Protein AF-A0A7S1FKI5-F1 (afdb_monomer_lite)

Structure (mmCIF, N/CA/C/O backbone):
data_AF-A0A7S1FKI5-F1
#
_entry.id   AF-A0A7S1FKI5-F1
#
loop_
_atom_site.group_PDB
_atom_site.id
_atom_site.type_symbol
_atom_site.label_atom_id
_atom_site.label_alt_id
_atom_site.label_comp_id
_atom_site.label_asym_id
_atom_site.label_entity_id
_atom_site.label_seq_id
_atom_site.pdbx_PDB_ins_code
_atom_site.Cartn_x
_atom_site.Cartn_y
_atom_site.Cartn_z
_atom_site.occupancy
_atom_site.B_iso_or_equiv
_atom_site.auth_seq_id
_atom_site.auth_comp_id
_atom_site.auth_asym_id
_atom_site.auth_atom_id
_atom_site.pdbx_PDB_model_num
ATOM 1 N N . PHE A 1 1 ? 28.306 -55.438 22.160 1.00 40.22 1 PHE A N 1
ATOM 2 C CA . PHE A 1 1 ? 28.523 -55.841 20.757 1.00 40.22 1 PHE A CA 1
ATOM 3 C C . PHE A 1 1 ? 27.331 -55.390 19.923 1.00 40.22 1 PHE A C 1
ATOM 5 O O . PHE A 1 1 ? 26.219 -55.750 20.274 1.00 40.22 1 PHE A O 1
ATOM 12 N N . GLY A 1 2 ? 27.560 -54.623 18.851 1.00 39.09 2 GLY A N 1
ATOM 13 C CA . GLY A 1 2 ? 26.632 -54.574 17.710 1.00 39.09 2 GLY A CA 1
ATOM 14 C C . GLY A 1 2 ? 25.680 -53.381 17.602 1.00 39.09 2 GLY A C 1
ATOM 15 O O . GLY A 1 2 ? 24.469 -53.545 17.608 1.00 39.09 2 GLY A O 1
ATOM 16 N N . SER A 1 3 ? 26.241 -52.188 17.424 1.00 46.62 3 SER A N 1
ATOM 17 C CA . SER A 1 3 ? 25.620 -51.011 16.804 1.00 46.62 3 SER A CA 1
ATOM 18 C C . SER A 1 3 ? 25.152 -51.299 15.365 1.00 46.62 3 SER A C 1
ATOM 20 O O . SER A 1 3 ? 25.995 -51.621 14.532 1.00 46.62 3 SER A O 1
ATOM 22 N N . SER A 1 4 ? 23.857 -51.161 15.038 1.00 52.47 4 SER A N 1
ATOM 23 C CA . SER A 1 4 ? 23.384 -51.330 13.644 1.00 52.47 4 SER A CA 1
ATOM 24 C C . SER A 1 4 ? 21.977 -50.764 13.337 1.00 52.47 4 SER A C 1
ATOM 26 O O . SER A 1 4 ? 21.212 -51.410 12.630 1.00 52.47 4 SER A O 1
ATOM 28 N N . TRP A 1 5 ? 21.596 -49.573 13.820 1.00 46.47 5 TRP A N 1
ATOM 29 C CA . TRP A 1 5 ? 20.310 -48.957 13.399 1.00 46.47 5 TRP A CA 1
ATOM 30 C C . TRP A 1 5 ? 20.332 -47.431 13.181 1.00 46.47 5 TRP A C 1
ATOM 32 O O . TRP A 1 5 ? 19.286 -46.818 12.998 1.00 46.47 5 TRP A O 1
ATOM 42 N N . LEU A 1 6 ? 21.509 -46.799 13.124 1.00 49.22 6 LEU A N 1
ATOM 43 C CA . LEU A 1 6 ? 21.658 -45.336 12.999 1.00 49.22 6 LEU A CA 1
ATOM 44 C C . LEU A 1 6 ? 22.416 -44.903 11.730 1.00 49.22 6 LEU A C 1
ATOM 46 O O . LEU A 1 6 ? 23.312 -44.070 11.796 1.00 49.22 6 LEU A O 1
ATOM 50 N N . SER A 1 7 ? 22.097 -45.457 10.556 1.00 51.28 7 SER A N 1
ATOM 51 C CA . SER A 1 7 ? 22.820 -45.098 9.315 1.00 51.28 7 SER A CA 1
ATOM 52 C C . SER A 1 7 ? 21.956 -44.709 8.117 1.00 51.28 7 SER A C 1
ATOM 54 O O . SER A 1 7 ? 22.438 -44.720 6.984 1.00 51.28 7 SER A O 1
ATOM 56 N N . LYS A 1 8 ? 20.696 -44.295 8.308 1.00 53.69 8 LYS A N 1
ATOM 57 C CA . LYS A 1 8 ? 19.897 -43.831 7.160 1.00 53.69 8 LYS A CA 1
ATOM 58 C C . LYS A 1 8 ? 18.993 -42.636 7.411 1.00 53.69 8 LYS A C 1
ATOM 60 O O . LYS A 1 8 ? 17.892 -42.570 6.881 1.00 53.69 8 LYS A O 1
ATOM 65 N N . VAL A 1 9 ? 19.511 -41.636 8.117 1.00 50.44 9 VAL A N 1
ATOM 66 C CA . VAL A 1 9 ? 19.043 -40.259 7.929 1.00 50.44 9 VAL A CA 1
ATOM 67 C C . VAL A 1 9 ? 20.107 -39.558 7.097 1.00 50.44 9 VAL A C 1
ATOM 69 O O . VAL A 1 9 ? 21.129 -39.118 7.614 1.00 50.44 9 VAL A O 1
ATOM 72 N N . ARG A 1 10 ? 19.914 -39.532 5.774 1.00 50.38 10 ARG A N 1
ATOM 73 C CA . ARG A 1 10 ? 20.706 -38.633 4.930 1.00 50.38 10 ARG A CA 1
ATOM 74 C C . ARG A 1 10 ? 20.320 -37.211 5.344 1.00 50.38 10 ARG A C 1
ATOM 76 O O . ARG A 1 10 ? 19.122 -36.925 5.311 1.00 50.38 10 ARG A O 1
ATOM 83 N N . PRO A 1 11 ? 21.264 -36.342 5.740 1.00 43.97 11 PRO A N 1
ATOM 84 C CA . PRO A 1 11 ? 20.940 -34.944 5.955 1.00 43.97 11 PRO A CA 1
ATOM 85 C C . PRO A 1 11 ? 20.424 -34.410 4.623 1.00 43.97 11 PRO A C 1
ATOM 87 O O . PRO A 1 11 ? 21.136 -34.420 3.619 1.00 43.97 11 PRO A O 1
ATOM 90 N N . VAL A 1 12 ? 19.149 -34.030 4.593 1.00 55.88 12 VAL A N 1
ATOM 91 C CA . VAL A 1 12 ? 18.603 -33.263 3.481 1.00 55.88 12 VAL A CA 1
ATOM 92 C C . VAL A 1 12 ? 19.403 -31.966 3.488 1.00 55.88 12 VAL A 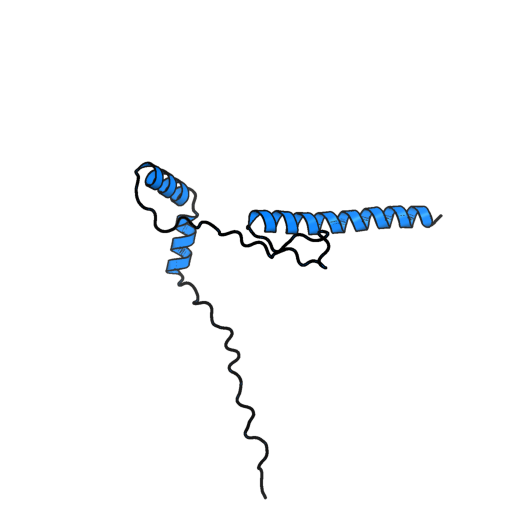C 1
ATOM 94 O O . VAL A 1 12 ? 19.385 -31.274 4.511 1.00 55.88 12 VAL A O 1
ATOM 97 N N . PRO A 1 13 ? 20.158 -31.638 2.426 1.00 44.16 13 PRO A N 1
ATOM 98 C CA . PRO A 1 13 ? 20.741 -30.321 2.344 1.00 44.16 13 PRO A CA 1
ATOM 99 C C . PRO A 1 13 ? 19.563 -29.356 2.412 1.00 44.16 13 PRO A C 1
ATOM 101 O O . PRO A 1 13 ? 18.682 -29.383 1.553 1.00 44.16 13 PRO A O 1
ATOM 104 N N . LEU A 1 14 ? 19.545 -28.523 3.450 1.00 48.19 14 LEU A N 1
ATOM 105 C CA . LEU A 1 14 ? 18.637 -27.392 3.628 1.00 48.19 14 LEU A CA 1
ATOM 106 C C . LEU A 1 14 ? 19.010 -26.294 2.612 1.00 48.19 14 LEU A C 1
ATOM 108 O O . LEU A 1 14 ? 19.135 -25.118 2.926 1.00 48.19 14 LEU A O 1
ATOM 112 N N . PHE A 1 15 ? 19.260 -26.712 1.372 1.00 46.88 15 PHE A N 1
ATOM 113 C CA . PHE A 1 15 ? 19.433 -25.877 0.211 1.00 46.88 15 PHE A CA 1
ATOM 114 C C . PHE A 1 15 ? 18.029 -25.473 -0.212 1.00 46.88 15 PHE A C 1
ATOM 116 O O . PHE A 1 15 ? 17.427 -26.022 -1.137 1.00 46.88 15 PHE A O 1
ATOM 123 N N . GLY A 1 16 ? 17.533 -24.438 0.469 1.00 45.44 16 GLY A N 1
ATOM 124 C CA . GLY A 1 16 ? 16.821 -23.404 -0.256 1.00 45.44 16 GLY A CA 1
ATOM 125 C C . GLY A 1 16 ? 17.624 -23.137 -1.522 1.00 45.44 16 GLY A C 1
ATOM 126 O O . GLY A 1 16 ? 18.834 -22.917 -1.459 1.00 45.44 16 GLY A O 1
ATOM 127 N N . ARG A 1 17 ? 16.973 -23.299 -2.671 1.00 47.72 17 ARG A N 1
ATOM 128 C CA . ARG A 1 17 ? 17.505 -22.926 -3.976 1.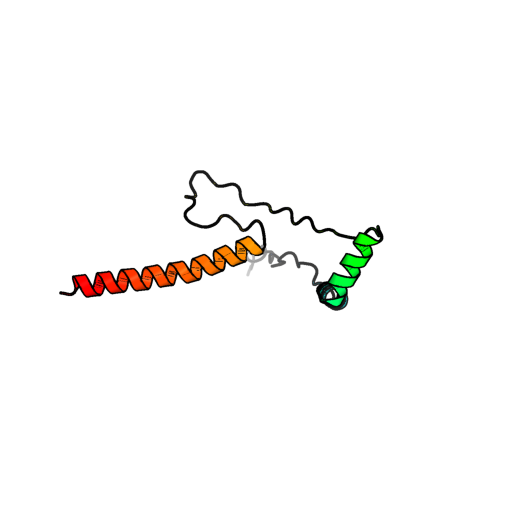00 47.72 17 ARG A CA 1
ATOM 129 C C . ARG A 1 17 ? 18.038 -21.506 -3.813 1.00 47.72 17 ARG A C 1
ATOM 131 O O . ARG A 1 17 ? 17.239 -20.579 -3.732 1.00 47.72 17 ARG A O 1
ATOM 138 N N . LEU A 1 18 ? 19.355 -21.375 -3.640 1.00 50.44 18 LEU A N 1
ATOM 139 C CA . LEU A 1 18 ? 20.032 -20.095 -3.514 1.00 50.44 18 LEU A CA 1
ATOM 140 C C . LEU A 1 18 ? 19.621 -19.324 -4.758 1.00 50.44 18 LEU A C 1
ATOM 142 O O . LEU A 1 18 ? 20.040 -19.658 -5.868 1.00 50.44 18 LEU A O 1
ATOM 146 N N . LEU A 1 19 ? 18.727 -18.350 -4.580 1.00 51.75 19 LEU A N 1
ATOM 147 C CA . LEU A 1 19 ? 18.570 -17.287 -5.554 1.00 51.75 19 LEU A CA 1
ATOM 148 C C . LEU A 1 19 ? 19.999 -16.816 -5.835 1.00 51.75 19 LEU A C 1
ATOM 150 O O . LEU A 1 19 ? 20.731 -16.598 -4.862 1.00 51.75 19 LEU A O 1
ATOM 154 N N . PRO A 1 20 ? 20.450 -16.760 -7.100 1.00 59.72 20 PRO A N 1
ATOM 155 C CA . PRO A 1 20 ? 21.790 -16.279 -7.383 1.00 59.72 20 PRO A CA 1
ATOM 156 C C . PRO A 1 20 ? 21.901 -14.913 -6.714 1.00 59.72 20 PRO A C 1
ATOM 158 O O . PRO A 1 20 ? 21.125 -14.008 -7.021 1.00 59.72 20 PRO A O 1
ATOM 161 N N . ALA A 1 21 ? 22.777 -14.810 -5.714 1.00 61.38 21 ALA A N 1
ATOM 162 C CA . ALA A 1 21 ? 23.017 -13.549 -5.044 1.00 61.38 21 ALA A CA 1
ATOM 163 C C . ALA A 1 21 ? 23.502 -12.599 -6.134 1.00 61.38 21 ALA A C 1
ATOM 165 O O . ALA A 1 21 ? 24.570 -12.827 -6.704 1.00 61.38 21 ALA A O 1
ATOM 166 N N . MET A 1 22 ? 22.677 -11.606 -6.482 1.00 60.56 22 MET A N 1
ATOM 167 C CA . MET A 1 22 ? 23.062 -10.596 -7.460 1.00 60.56 22 MET A CA 1
ATOM 168 C C . MET A 1 22 ? 24.411 -10.036 -7.033 1.00 60.56 22 MET A C 1
ATOM 170 O O . MET A 1 22 ? 24.591 -9.625 -5.880 1.00 60.56 22 MET A O 1
ATOM 174 N N . SER A 1 23 ? 25.368 -10.053 -7.952 1.00 78.62 23 SER A N 1
ATOM 175 C CA . SER A 1 23 ? 26.674 -9.472 -7.698 1.00 78.62 23 SER A CA 1
ATOM 176 C C . SER A 1 23 ? 26.495 -7.998 -7.329 1.00 78.62 23 SER A C 1
ATOM 178 O O . SER A 1 23 ? 25.588 -7.316 -7.811 1.00 78.62 23 SER A O 1
ATOM 180 N N . GLN A 1 24 ? 27.371 -7.478 -6.471 1.00 71.44 24 GLN A N 1
ATOM 181 C CA . GLN A 1 24 ? 27.328 -6.064 -6.078 1.00 71.44 24 GLN A CA 1
ATOM 182 C C . GLN A 1 24 ? 27.317 -5.140 -7.309 1.00 71.44 24 GLN A C 1
ATOM 184 O O . GLN A 1 24 ? 26.596 -4.147 -7.342 1.00 71.44 24 GLN A O 1
ATOM 189 N N . ALA A 1 25 ? 28.036 -5.521 -8.369 1.00 72.31 25 ALA A N 1
ATOM 190 C CA . ALA A 1 25 ? 28.042 -4.813 -9.644 1.00 72.31 25 ALA A CA 1
ATOM 191 C C . ALA A 1 25 ? 26.654 -4.758 -10.310 1.00 72.31 25 ALA A C 1
ATOM 193 O O . ALA A 1 25 ? 26.250 -3.699 -10.792 1.00 72.31 25 ALA A O 1
ATOM 194 N N . GLU A 1 26 ? 25.896 -5.856 -10.297 1.00 73.88 26 GLU A N 1
ATOM 195 C CA . GLU A 1 26 ? 24.527 -5.895 -10.824 1.00 73.88 26 GLU A CA 1
ATOM 196 C C . GLU A 1 26 ? 23.58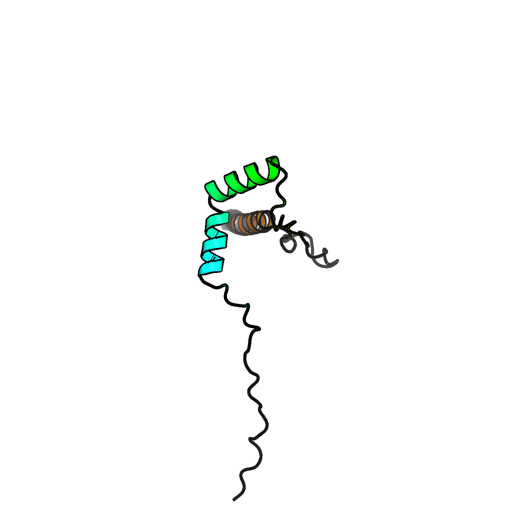2 -5.037 -9.977 1.00 73.88 26 GLU A C 1
ATOM 198 O O . GLU A 1 26 ? 22.794 -4.269 -10.531 1.00 73.88 26 GLU A O 1
ATOM 203 N N . VAL A 1 27 ? 23.701 -5.080 -8.645 1.00 74.81 27 VAL A N 1
ATOM 204 C CA . VAL A 1 27 ? 22.912 -4.226 -7.736 1.00 74.81 27 VAL A CA 1
ATOM 205 C C . VAL A 1 27 ? 23.151 -2.744 -8.036 1.00 74.81 27 VAL A C 1
ATOM 207 O O . VAL A 1 27 ? 22.197 -1.991 -8.244 1.00 74.81 27 VAL A O 1
ATOM 210 N N . HIS A 1 28 ? 24.413 -2.322 -8.142 1.00 74.44 28 HIS A N 1
ATOM 211 C CA . HIS A 1 28 ? 24.762 -0.943 -8.488 1.00 74.44 28 HIS A CA 1
ATOM 212 C C . HIS A 1 28 ? 24.257 -0.543 -9.876 1.00 74.44 28 HIS A C 1
ATOM 214 O O . HIS A 1 28 ? 23.774 0.576 -10.059 1.00 74.44 28 HIS A O 1
ATOM 220 N N . GLN A 1 29 ? 24.307 -1.455 -10.847 1.00 74.25 29 GLN A N 1
ATOM 221 C CA . GLN A 1 29 ? 23.792 -1.209 -12.189 1.00 74.25 29 GLN A CA 1
ATOM 222 C C . GLN A 1 29 ? 22.263 -1.042 -12.196 1.00 74.25 29 GLN A C 1
ATOM 224 O O . GLN A 1 29 ? 21.739 -0.190 -12.918 1.00 74.25 29 GLN A O 1
ATOM 229 N N . HIS A 1 30 ? 21.537 -1.812 -11.382 1.00 72.81 30 HIS A N 1
ATOM 230 C CA . HIS A 1 30 ? 20.090 -1.669 -11.217 1.00 72.81 30 HIS A CA 1
ATOM 231 C C . HIS A 1 30 ? 19.714 -0.355 -10.527 1.00 72.81 30 HIS A C 1
ATOM 233 O O . HIS A 1 30 ? 18.843 0.362 -11.023 1.00 72.81 30 HIS A O 1
ATOM 239 N N . LEU A 1 31 ? 20.420 0.014 -9.458 1.00 76.62 31 LEU A N 1
ATOM 240 C CA . LEU A 1 31 ? 20.204 1.280 -8.751 1.00 76.62 31 LEU A CA 1
ATOM 241 C C . LEU A 1 31 ? 20.514 2.493 -9.640 1.00 76.62 31 LEU A C 1
ATOM 243 O O . LEU A 1 31 ? 19.730 3.439 -9.703 1.00 76.62 31 LEU A O 1
ATOM 247 N N . ALA A 1 32 ? 21.610 2.450 -10.403 1.00 75.06 32 ALA A N 1
ATOM 248 C CA . ALA A 1 32 ? 21.965 3.514 -11.341 1.00 75.06 32 ALA A CA 1
ATOM 249 C C . ALA A 1 32 ? 20.899 3.706 -12.436 1.00 75.06 32 ALA A C 1
ATOM 251 O O . ALA A 1 32 ? 20.624 4.837 -12.842 1.00 75.06 32 ALA A O 1
ATOM 252 N N . ARG A 1 33 ? 20.244 2.624 -12.881 1.00 69.06 33 ARG A N 1
ATOM 253 C CA . ARG A 1 33 ? 19.140 2.671 -13.858 1.00 69.06 33 ARG A CA 1
ATOM 254 C C . ARG A 1 33 ? 17.828 3.200 -13.271 1.00 69.06 33 ARG A C 1
ATOM 256 O O . ARG A 1 33 ? 17.053 3.800 -14.012 1.00 69.06 33 ARG A O 1
ATOM 263 N N . GLN A 1 34 ? 17.591 2.989 -11.975 1.00 77.62 34 GLN A N 1
ATOM 264 C CA . GLN A 1 34 ? 16.438 3.528 -11.240 1.00 77.62 34 GLN A CA 1
ATOM 265 C C . GLN A 1 34 ? 16.626 4.988 -10.807 1.00 77.62 34 GLN A C 1
ATOM 267 O O . GLN A 1 34 ? 15.669 5.633 -10.384 1.00 77.62 34 GLN A O 1
ATOM 272 N N . SER A 1 35 ? 17.840 5.529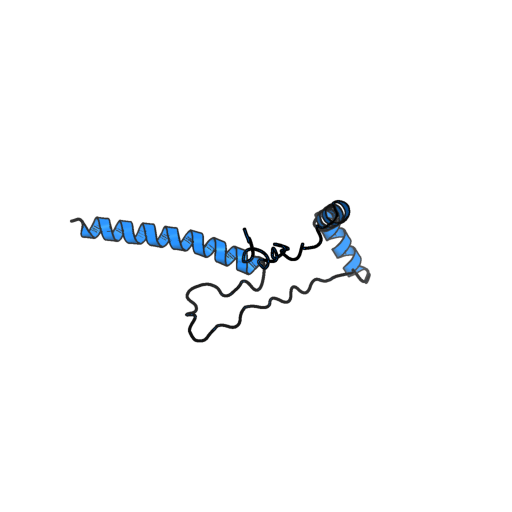 -10.930 1.00 80.50 35 SER A N 1
ATOM 273 C CA . SER A 1 35 ? 18.098 6.940 -10.656 1.00 80.50 35 SER A CA 1
ATOM 274 C C . SER A 1 35 ? 17.304 7.859 -11.603 1.00 80.50 35 SER A C 1
ATOM 276 O O . SER A 1 35 ? 17.039 7.485 -12.750 1.00 80.50 35 SER A O 1
ATOM 278 N N . PRO A 1 36 ? 16.979 9.098 -11.189 1.00 80.19 36 PRO A N 1
ATOM 279 C CA . PRO A 1 36 ? 16.297 10.073 -12.047 1.00 80.19 36 PRO A CA 1
ATOM 280 C C . PRO A 1 36 ? 16.995 10.290 -13.400 1.00 80.19 36 PRO A C 1
ATOM 282 O O . PRO A 1 36 ? 16.347 10.374 -14.443 1.00 80.19 36 PRO A O 1
ATOM 285 N N . THR A 1 37 ? 18.330 10.302 -13.401 1.00 83.44 37 THR A N 1
ATOM 286 C CA . THR A 1 37 ? 19.148 10.412 -14.616 1.00 83.44 37 THR A CA 1
ATOM 287 C C . THR A 1 37 ? 19.033 9.167 -15.499 1.00 83.44 37 THR A C 1
ATOM 289 O O . THR A 1 37 ? 18.947 9.291 -16.721 1.00 83.44 37 THR A O 1
ATOM 292 N N . GLY A 1 38 ? 18.984 7.973 -14.897 1.00 78.94 38 GLY A N 1
ATOM 293 C CA . GLY A 1 38 ? 18.756 6.704 -15.596 1.00 78.94 38 GLY A CA 1
ATOM 294 C C . GLY A 1 38 ? 17.368 6.615 -16.236 1.00 78.94 38 GLY A C 1
ATOM 295 O O . GLY A 1 38 ? 17.216 6.110 -17.348 1.00 78.94 38 GLY A O 1
ATOM 296 N N . LEU A 1 39 ? 16.349 7.179 -15.587 1.00 81.56 39 LEU A N 1
ATOM 297 C CA . LEU A 1 39 ? 15.002 7.276 -16.152 1.00 81.56 39 LEU A CA 1
ATOM 298 C C . LEU A 1 39 ? 14.955 8.246 -17.341 1.00 81.56 39 LEU A C 1
ATOM 300 O O . LEU A 1 39 ? 14.380 7.914 -18.381 1.00 81.56 39 LEU A O 1
ATOM 304 N N . LEU A 1 40 ? 15.604 9.410 -17.230 1.00 83.25 40 LEU A N 1
ATOM 305 C CA . LEU A 1 40 ? 15.672 10.392 -18.316 1.00 83.25 40 LEU A CA 1
ATOM 306 C C . LEU A 1 40 ? 16.455 9.857 -19.527 1.00 83.25 40 LEU A C 1
ATOM 308 O O . LEU A 1 40 ? 16.043 10.066 -20.671 1.00 83.25 40 LEU A O 1
ATOM 312 N N . SER A 1 41 ? 17.569 9.152 -19.299 1.00 80.44 41 SER A N 1
ATOM 313 C CA . SER A 1 41 ? 18.364 8.552 -20.377 1.00 80.44 41 SER A CA 1
ATOM 314 C C . SER A 1 41 ? 17.585 7.452 -21.102 1.00 80.44 41 SER A C 1
ATOM 316 O O . SER A 1 41 ? 17.562 7.440 -22.333 1.00 80.44 41 SER A O 1
ATOM 318 N N . ASN A 1 42 ? 16.845 6.616 -20.366 1.00 77.88 42 ASN A N 1
ATOM 319 C CA . ASN A 1 42 ? 15.926 5.635 -20.942 1.00 77.88 42 ASN A CA 1
ATOM 320 C C . ASN A 1 42 ? 14.801 6.307 -21.744 1.00 77.88 42 ASN A C 1
ATOM 322 O O . ASN A 1 42 ? 14.474 5.863 -22.843 1.00 77.88 42 ASN A O 1
ATOM 326 N N . PHE A 1 43 ? 14.223 7.402 -21.247 1.00 78.75 43 PHE A N 1
ATOM 327 C CA . PHE A 1 43 ? 13.185 8.142 -21.968 1.00 78.75 43 PHE A CA 1
ATOM 328 C C . PHE A 1 43 ? 13.701 8.716 -23.296 1.00 78.75 43 PHE A C 1
ATOM 330 O O . PHE A 1 43 ? 13.060 8.559 -24.338 1.00 78.75 43 PHE A O 1
ATOM 337 N N . ARG A 1 44 ? 14.895 9.325 -23.283 1.00 81.38 44 ARG A N 1
ATOM 338 C CA . ARG A 1 44 ? 15.548 9.835 -24.499 1.00 81.38 44 ARG A CA 1
ATOM 339 C C . ARG A 1 44 ? 15.877 8.705 -25.476 1.00 81.38 44 ARG A C 1
ATOM 341 O O . ARG A 1 44 ? 15.594 8.857 -26.659 1.00 81.38 44 ARG A O 1
ATOM 348 N N . ALA A 1 45 ? 16.380 7.572 -24.982 1.00 76.62 45 ALA A N 1
ATOM 349 C CA . ALA A 1 45 ? 16.706 6.400 -25.797 1.00 76.62 45 ALA A CA 1
ATOM 350 C C . ALA A 1 45 ? 15.470 5.782 -26.477 1.00 76.62 45 ALA A C 1
ATOM 352 O O . ALA A 1 45 ? 15.520 5.442 -27.658 1.00 76.62 45 ALA A O 1
ATOM 353 N N . ARG A 1 46 ? 14.326 5.707 -25.778 1.00 73.50 46 ARG A N 1
ATOM 354 C CA . ARG A 1 46 ? 13.050 5.264 -26.378 1.00 73.50 46 ARG A CA 1
ATOM 355 C C . ARG A 1 46 ? 12.589 6.208 -27.480 1.00 73.50 46 ARG A C 1
ATOM 357 O O . ARG A 1 46 ? 12.121 5.759 -28.520 1.00 73.50 46 ARG A O 1
ATOM 364 N N . ARG A 1 47 ? 12.741 7.518 -27.265 1.00 79.56 47 ARG A N 1
ATOM 365 C CA . ARG A 1 47 ? 12.342 8.537 -28.243 1.00 79.56 47 ARG A CA 1
ATOM 366 C C . ARG A 1 47 ? 13.245 8.558 -29.47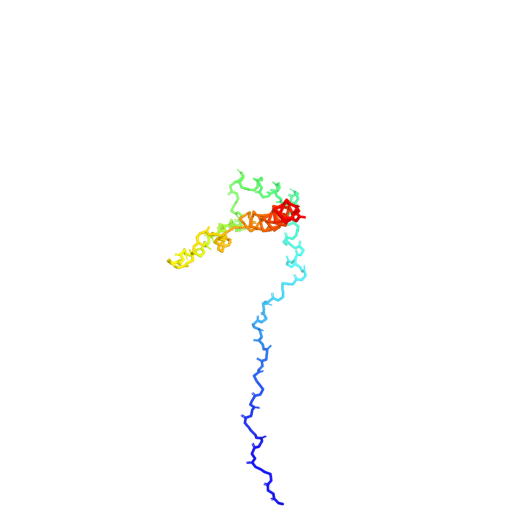8 1.00 79.56 47 ARG A C 1
ATOM 368 O O . ARG A 1 47 ? 12.765 8.880 -30.557 1.00 79.56 47 ARG A O 1
ATOM 375 N N . SER A 1 48 ? 14.518 8.192 -29.337 1.00 81.44 48 SER A N 1
ATOM 376 C CA . SER A 1 48 ? 15.453 8.047 -30.458 1.00 81.44 48 SER A CA 1
ATOM 377 C C . SER A 1 48 ? 15.360 6.690 -31.167 1.00 81.44 48 SER A C 1
ATOM 379 O O . SER A 1 48 ? 16.213 6.391 -31.997 1.00 81.44 48 SER A O 1
ATOM 381 N N . GLY A 1 49 ? 14.372 5.850 -30.831 1.00 71.62 49 GLY A N 1
ATOM 382 C CA . GLY A 1 49 ? 14.172 4.541 -31.460 1.00 71.62 49 GLY A CA 1
ATOM 383 C C . GLY A 1 49 ? 15.208 3.481 -31.075 1.00 71.62 49 GLY A C 1
ATOM 384 O O . GLY A 1 49 ? 15.279 2.441 -31.724 1.00 71.62 49 GLY A O 1
ATOM 385 N N . ALA A 1 50 ? 16.011 3.711 -30.031 1.00 74.19 50 ALA A N 1
ATOM 386 C CA . ALA A 1 50 ? 16.973 2.720 -29.567 1.00 74.19 50 ALA A CA 1
ATOM 387 C C . ALA A 1 50 ? 16.242 1.580 -28.841 1.00 74.19 50 ALA A C 1
ATOM 389 O O . ALA A 1 50 ? 15.436 1.814 -27.935 1.00 74.19 50 ALA A O 1
ATOM 390 N N . SER A 1 51 ? 16.540 0.335 -29.221 1.00 59.44 51 SER A N 1
ATOM 391 C CA . SER A 1 51 ? 16.017 -0.858 -28.556 1.00 59.44 51 SER A CA 1
ATOM 392 C C . SER A 1 51 ? 16.615 -0.960 -27.153 1.00 59.44 51 SER A C 1
ATOM 394 O O . SER A 1 51 ? 17.725 -1.462 -26.970 1.00 59.44 51 SER A O 1
ATOM 396 N N . LEU A 1 52 ? 15.903 -0.456 -26.146 1.00 63.97 52 LEU A N 1
ATOM 397 C CA . LEU A 1 52 ? 16.292 -0.697 -24.762 1.00 63.97 52 LEU A CA 1
ATOM 398 C C . LEU A 1 52 ? 16.064 -2.177 -24.431 1.00 63.97 52 LEU A C 1
ATOM 400 O O . LEU A 1 52 ? 14.952 -2.674 -24.636 1.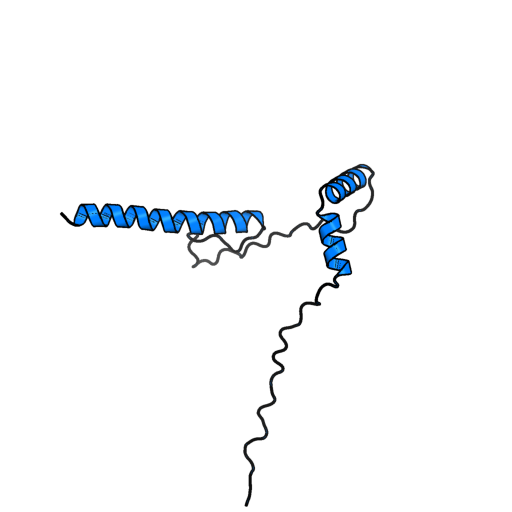00 63.97 52 LEU A O 1
ATOM 404 N N . PRO A 1 53 ? 17.073 -2.883 -23.893 1.00 60.72 53 PRO A N 1
ATOM 405 C CA . PRO A 1 53 ? 16.865 -4.223 -23.385 1.00 60.72 53 PRO A CA 1
ATOM 406 C C . PRO A 1 53 ? 15.949 -4.109 -22.164 1.00 60.72 53 PRO A C 1
ATOM 408 O O . PRO A 1 53 ? 16.276 -3.429 -21.194 1.00 60.72 53 PRO A O 1
ATOM 411 N N . TYR A 1 54 ? 14.804 -4.786 -22.228 1.00 52.94 54 TYR A N 1
ATOM 412 C CA . TYR A 1 54 ? 13.841 -4.932 -21.137 1.00 52.94 54 TYR A CA 1
ATOM 413 C C . TYR A 1 54 ? 12.897 -3.735 -20.912 1.00 52.94 54 TYR A C 1
ATOM 415 O O . TYR A 1 54 ? 13.041 -2.922 -19.998 1.00 52.94 54 TYR A O 1
ATOM 423 N N . ALA A 1 55 ? 11.818 -3.688 -21.694 1.00 58.28 55 ALA A N 1
ATOM 424 C CA . ALA A 1 55 ? 10.543 -3.268 -21.130 1.00 58.28 55 ALA A CA 1
ATOM 425 C C . ALA A 1 55 ? 10.029 -4.458 -20.312 1.00 58.28 55 ALA A C 1
ATOM 427 O O . ALA A 1 55 ? 9.538 -5.430 -20.884 1.00 58.28 55 ALA A O 1
ATOM 428 N N . SER A 1 56 ? 10.187 -4.425 -18.985 1.00 53.53 56 SER A N 1
ATOM 429 C CA . SER A 1 56 ? 9.446 -5.355 -18.139 1.00 53.53 56 SER A CA 1
ATOM 430 C C . SER A 1 56 ? 7.971 -5.003 -18.294 1.00 53.53 56 SER A C 1
ATOM 432 O O . SER A 1 56 ? 7.450 -4.133 -17.596 1.00 53.53 56 SER A O 1
ATOM 434 N N . ASN A 1 57 ? 7.283 -5.651 -19.226 1.00 52.56 57 ASN A N 1
ATOM 435 C CA . ASN A 1 57 ? 5.857 -5.842 -19.058 1.00 52.56 57 ASN A CA 1
ATOM 436 C C . ASN A 1 57 ? 5.758 -6.676 -17.784 1.00 52.56 57 ASN A C 1
ATOM 438 O O . ASN A 1 57 ? 6.010 -7.879 -17.818 1.00 52.56 57 ASN A O 1
ATOM 442 N N . ALA A 1 58 ? 5.534 -6.028 -16.639 1.00 57.34 58 ALA A N 1
ATOM 443 C CA . ALA A 1 58 ? 5.166 -6.742 -15.433 1.00 57.34 58 ALA A CA 1
ATOM 444 C C . ALA A 1 58 ? 3.846 -7.426 -15.783 1.00 57.34 58 ALA A C 1
ATOM 446 O O . ALA A 1 58 ? 2.797 -6.786 -15.814 1.00 57.34 58 ALA A O 1
ATOM 447 N N . VAL A 1 59 ? 3.922 -8.694 -16.194 1.00 51.19 59 VAL A N 1
ATOM 448 C CA . VAL A 1 59 ? 2.744 -9.518 -16.422 1.00 51.19 59 VAL A CA 1
ATOM 449 C C . VAL A 1 59 ? 2.155 -9.706 -15.042 1.00 51.19 59 VAL A C 1
ATOM 451 O O . VAL A 1 59 ? 2.607 -10.541 -14.264 1.00 51.19 59 VAL A O 1
ATOM 454 N N . ALA A 1 60 ? 1.201 -8.841 -14.738 1.00 56.66 60 ALA A N 1
ATOM 455 C CA . ALA A 1 60 ? 0.464 -8.824 -13.506 1.00 56.66 60 ALA A CA 1
ATOM 456 C C . ALA A 1 60 ? -0.417 -10.076 -13.469 1.00 56.66 60 ALA A C 1
ATOM 458 O O . ALA A 1 60 ? -1.571 -10.053 -13.890 1.00 56.66 60 ALA A O 1
ATOM 459 N N . ARG A 1 61 ? 0.156 -11.211 -13.058 1.00 55.81 61 ARG A N 1
ATOM 460 C CA . ARG A 1 61 ? -0.613 -12.425 -12.795 1.00 55.81 61 ARG A CA 1
ATOM 461 C C . ARG A 1 61 ? -1.268 -12.252 -11.434 1.00 55.81 61 ARG A C 1
ATOM 463 O O . ARG A 1 61 ? -0.631 -12.475 -10.418 1.00 55.81 61 ARG A O 1
ATOM 470 N N . ALA A 1 62 ? -2.513 -11.790 -11.443 1.00 62.06 62 ALA A N 1
ATOM 471 C CA . ALA A 1 62 ? -3.384 -11.924 -10.287 1.00 62.06 62 ALA A CA 1
ATOM 472 C C . ALA A 1 62 ? -3.658 -13.417 -10.061 1.00 62.06 62 ALA A C 1
ATOM 474 O O . ALA A 1 62 ? -3.899 -14.144 -11.033 1.00 62.06 62 ALA A O 1
ATOM 475 N N . ASP A 1 63 ? -3.661 -13.862 -8.807 1.00 59.72 63 ASP A N 1
ATOM 476 C CA . ASP A 1 63 ? -4.261 -15.148 -8.467 1.00 59.72 63 ASP A CA 1
ATOM 477 C C . ASP A 1 63 ? -5.739 -15.128 -8.878 1.00 59.72 63 ASP A C 1
ATOM 479 O O . ASP A 1 63 ? -6.486 -14.205 -8.543 1.00 59.72 63 ASP A O 1
ATOM 483 N N . VAL A 1 64 ? -6.157 -16.142 -9.640 1.00 55.88 64 VAL A N 1
ATOM 484 C CA . VAL A 1 64 ? -7.559 -16.351 -10.017 1.00 55.88 64 VAL A CA 1
ATOM 485 C C . VAL A 1 64 ? -8.389 -16.458 -8.737 1.00 55.88 64 VAL A C 1
ATOM 487 O O . VAL A 1 64 ? -8.042 -17.232 -7.842 1.00 55.88 64 VAL A O 1
ATOM 490 N N . GLY A 1 65 ? -9.479 -15.690 -8.649 1.00 61.22 65 GLY A N 1
ATOM 491 C CA . GLY A 1 65 ? -10.417 -15.763 -7.532 1.00 61.22 65 GLY A CA 1
ATOM 492 C C . GLY A 1 65 ? -10.911 -17.198 -7.352 1.00 61.22 65 GLY A C 1
ATOM 493 O O . GLY A 1 65 ? -11.567 -17.762 -8.228 1.00 61.22 65 GLY A O 1
ATOM 494 N N . TRP A 1 66 ? -10.546 -17.825 -6.236 1.00 58.56 66 TRP A N 1
ATOM 495 C CA . TRP A 1 66 ? -11.016 -19.165 -5.898 1.00 58.56 66 TRP A CA 1
ATOM 496 C C . TRP A 1 66 ? -12.486 -19.078 -5.467 1.00 58.56 66 TRP A C 1
ATOM 498 O O . TRP A 1 66 ? -12.790 -18.211 -4.652 1.00 58.56 66 TRP A O 1
ATOM 508 N N . PRO A 1 67 ? -13.391 -19.974 -5.913 1.00 63.00 67 PRO A N 1
ATOM 509 C CA . PRO A 1 67 ? -14.838 -19.853 -5.671 1.00 63.00 67 PRO A CA 1
ATOM 510 C C . PRO A 1 67 ? -15.267 -19.730 -4.199 1.00 63.00 67 PRO A C 1
ATOM 512 O O . PRO A 1 67 ? -16.380 -19.310 -3.910 1.00 63.00 67 PRO A O 1
ATOM 515 N N . TRP A 1 68 ? -14.401 -20.127 -3.265 1.00 67.06 68 TRP A N 1
ATOM 516 C CA . TRP A 1 68 ? -14.628 -20.069 -1.818 1.00 67.06 68 TRP A CA 1
ATOM 517 C C . TRP A 1 68 ? -13.871 -18.935 -1.112 1.00 67.06 68 TRP A C 1
ATOM 519 O O . TRP A 1 68 ? -14.043 -18.742 0.093 1.00 67.06 68 TRP A O 1
ATOM 529 N N . ARG A 1 69 ? -13.006 -18.196 -1.815 1.00 57.59 69 ARG A N 1
ATOM 530 C CA . ARG A 1 69 ? -12.418 -16.963 -1.292 1.00 57.59 69 ARG A CA 1
ATOM 531 C C . ARG A 1 69 ? -13.416 -15.850 -1.554 1.00 57.59 69 ARG A C 1
ATOM 533 O O . ARG A 1 69 ? -13.559 -15.387 -2.674 1.00 57.59 69 ARG A O 1
ATOM 540 N N . MET A 1 70 ? -14.114 -15.442 -0.505 1.00 55.91 70 MET A N 1
ATOM 541 C CA . MET A 1 70 ? -14.920 -14.231 -0.549 1.00 55.91 70 MET A CA 1
ATOM 542 C C . MET A 1 70 ? -13.990 -13.051 -0.883 1.00 55.91 70 MET A C 1
ATOM 544 O O . MET A 1 70 ? -12.908 -12.970 -0.298 1.00 55.91 70 MET A O 1
ATOM 548 N N . ASP A 1 71 ? -14.407 -12.125 -1.756 1.00 65.31 71 ASP A N 1
ATOM 549 C CA . ASP A 1 71 ? -13.649 -10.927 -2.200 1.00 65.31 71 ASP A CA 1
ATOM 550 C C . ASP A 1 71 ? -13.358 -9.900 -1.075 1.00 65.31 71 ASP A C 1
ATOM 552 O O . ASP A 1 71 ? -13.159 -8.710 -1.303 1.00 65.31 71 ASP A O 1
ATOM 556 N N . TRP A 1 72 ? -13.364 -10.355 0.175 1.00 62.44 72 TRP A N 1
ATOM 557 C CA . TRP A 1 72 ? -13.246 -9.586 1.409 1.00 62.44 72 TRP A CA 1
ATOM 558 C C . TRP A 1 72 ? -11.791 -9.275 1.775 1.00 62.44 72 TRP A C 1
ATOM 560 O O . TRP A 1 72 ? -11.537 -8.460 2.658 1.00 62.44 72 TRP A O 1
ATOM 570 N N . SER A 1 73 ? -10.831 -9.919 1.110 1.00 63.06 73 SER A N 1
ATOM 571 C CA . SER A 1 73 ? -9.406 -9.620 1.219 1.00 63.06 73 SER A CA 1
ATOM 572 C C . SER A 1 73 ? -8.811 -9.586 -0.184 1.00 63.06 73 SER A C 1
ATOM 574 O O . SER A 1 73 ? -9.128 -10.446 -1.010 1.00 63.06 73 SER A O 1
ATOM 576 N N . GLY A 1 74 ? -8.005 -8.558 -0.465 1.00 62.31 74 GLY A N 1
ATOM 577 C CA . GLY A 1 74 ? -7.431 -8.316 -1.788 1.00 62.31 74 GLY A CA 1
ATOM 578 C C . GLY A 1 74 ? -6.774 -9.570 -2.364 1.00 62.31 74 GLY A C 1
ATOM 579 O O . GLY A 1 74 ? -6.131 -10.334 -1.645 1.00 62.31 74 GLY A O 1
ATOM 580 N N . HIS A 1 75 ? -6.983 -9.803 -3.659 1.00 68.62 75 HIS A N 1
ATOM 581 C CA . HIS A 1 75 ? -6.334 -10.901 -4.373 1.00 68.62 75 HIS A CA 1
ATOM 582 C C . HIS A 1 75 ? -4.816 -10.719 -4.378 1.00 68.62 75 HIS A C 1
ATOM 584 O O . HIS A 1 75 ? -4.325 -9.609 -4.155 1.00 68.62 75 HIS A O 1
ATOM 590 N N . ASP A 1 76 ? -4.089 -11.806 -4.646 1.00 70.31 76 ASP A N 1
ATOM 591 C CA . ASP A 1 76 ? -2.629 -11.771 -4.671 1.00 70.31 76 ASP A CA 1
ATOM 592 C C . ASP A 1 76 ? -2.174 -10.652 -5.625 1.00 70.31 76 ASP A C 1
ATOM 594 O O . ASP A 1 76 ? -2.667 -10.569 -6.763 1.00 70.31 76 ASP A O 1
ATOM 598 N N . PRO A 1 77 ? -1.362 -9.696 -5.134 1.00 62.75 77 PRO A N 1
ATOM 599 C CA . PRO A 1 77 ? -1.190 -8.418 -5.794 1.00 62.75 77 PRO A CA 1
ATOM 600 C C . PRO A 1 77 ? -0.492 -8.618 -7.129 1.00 62.75 77 PRO A C 1
ATOM 602 O O . PRO A 1 77 ? 0.703 -8.875 -7.222 1.00 62.75 77 PRO A O 1
ATOM 605 N N . ALA A 1 78 ? -1.250 -8.408 -8.197 1.00 65.56 78 ALA A N 1
ATOM 606 C CA . ALA A 1 78 ? -0.741 -8.527 -9.552 1.00 65.56 78 ALA A CA 1
ATOM 607 C C . ALA A 1 78 ? 0.299 -7.428 -9.880 1.00 65.56 78 ALA A C 1
ATOM 609 O O . ALA A 1 78 ? 1.042 -7.531 -10.850 1.00 65.56 78 ALA A O 1
ATOM 610 N N . SER A 1 79 ? 0.368 -6.349 -9.091 1.00 65.81 79 SER A N 1
ATOM 611 C CA . SER A 1 79 ? 1.315 -5.252 -9.305 1.00 65.81 79 SER A CA 1
ATOM 612 C C . SER A 1 79 ? 1.815 -4.640 -7.990 1.00 65.81 79 SER A C 1
ATOM 614 O O . SER A 1 79 ? 1.074 -4.646 -7.004 1.00 65.81 79 SER A O 1
ATOM 616 N N . PRO A 1 80 ? 3.005 -4.003 -7.986 1.00 71.69 80 PRO A N 1
ATOM 617 C CA . PRO A 1 80 ? 3.525 -3.301 -6.806 1.00 71.69 80 PRO A CA 1
ATOM 618 C C . PRO A 1 80 ? 2.586 -2.208 -6.269 1.00 71.69 80 PRO A C 1
ATOM 620 O O . PRO A 1 80 ? 2.546 -1.935 -5.074 1.00 71.69 80 PRO A O 1
ATOM 623 N N . VAL A 1 81 ? 1.788 -1.579 -7.141 1.00 77.50 81 VAL A N 1
ATOM 624 C CA . VAL A 1 81 ? 0.795 -0.573 -6.727 1.00 77.50 81 VAL A CA 1
ATOM 625 C C . VAL A 1 81 ? -0.372 -1.227 -5.989 1.00 77.50 81 VAL A C 1
ATOM 627 O O . VAL A 1 81 ? -0.841 -0.676 -4.993 1.00 77.50 81 VAL A O 1
ATOM 630 N N . ALA A 1 82 ? -0.826 -2.397 -6.446 1.00 74.75 82 ALA A N 1
ATOM 631 C CA . ALA A 1 82 ? -1.877 -3.155 -5.770 1.00 74.75 82 ALA A CA 1
ATOM 632 C C . ALA A 1 82 ? -1.419 -3.622 -4.380 1.00 74.75 82 ALA A C 1
ATOM 634 O O . ALA A 1 82 ? -2.184 -3.529 -3.424 1.00 74.75 82 ALA A O 1
ATOM 635 N N . GLU A 1 83 ? -0.154 -4.023 -4.243 1.00 78.88 83 GLU A N 1
ATOM 636 C CA . GLU A 1 83 ? 0.438 -4.386 -2.953 1.00 78.88 83 GLU A CA 1
ATOM 637 C C . GLU A 1 83 ? 0.431 -3.210 -1.963 1.00 78.88 83 GLU A C 1
ATOM 639 O O . GLU A 1 83 ? 0.000 -3.364 -0.820 1.00 78.88 83 GLU A O 1
ATOM 644 N N . MET A 1 84 ? 0.808 -2.003 -2.407 1.00 83.56 84 MET A N 1
ATOM 645 C CA . MET A 1 84 ? 0.723 -0.807 -1.556 1.00 83.56 84 MET A CA 1
ATOM 646 C C . MET A 1 84 ? -0.713 -0.492 -1.123 1.00 83.56 84 MET A C 1
ATOM 648 O O . MET A 1 84 ? -0.934 -0.141 0.035 1.00 83.56 84 MET A O 1
ATOM 652 N N . HIS A 1 85 ? -1.692 -0.631 -2.023 1.00 82.81 85 HIS A N 1
ATOM 653 C CA . HIS A 1 85 ? -3.100 -0.396 -1.692 1.00 82.81 85 HIS A CA 1
ATOM 654 C C . HIS A 1 85 ? -3.632 -1.420 -0.686 1.00 82.81 85 HIS A C 1
ATOM 656 O O . HIS A 1 85 ? -4.349 -1.037 0.236 1.00 82.81 85 HIS A O 1
ATOM 662 N N . ILE A 1 86 ? -3.254 -2.696 -0.816 1.00 84.31 86 ILE A N 1
ATOM 663 C CA . ILE A 1 86 ? -3.637 -3.747 0.135 1.00 84.31 86 ILE A CA 1
ATOM 664 C C . ILE A 1 86 ? -3.004 -3.484 1.503 1.00 84.31 86 ILE A C 1
ATOM 666 O O . ILE A 1 86 ? -3.712 -3.498 2.508 1.00 84.31 86 ILE A O 1
ATOM 670 N N . ASN A 1 87 ? -1.708 -3.175 1.554 1.00 84.88 87 ASN A N 1
ATOM 671 C CA . ASN A 1 87 ? -1.022 -2.887 2.815 1.00 84.88 87 ASN A CA 1
ATOM 672 C C . ASN A 1 87 ? -1.613 -1.655 3.516 1.00 84.88 87 ASN A C 1
ATOM 674 O O . ASN A 1 87 ? -1.893 -1.702 4.714 1.00 84.88 87 ASN A O 1
ATOM 678 N N . TYR A 1 88 ? -1.893 -0.588 2.763 1.00 88.00 88 TYR A N 1
ATOM 679 C CA . TYR A 1 88 ? -2.573 0.595 3.290 1.00 88.00 88 TYR A CA 1
ATOM 680 C C . TYR A 1 88 ? -3.982 0.269 3.808 1.00 88.00 88 TYR A C 1
ATOM 682 O O . TYR A 1 88 ? -4.339 0.659 4.923 1.00 88.00 88 TYR A O 1
ATOM 690 N N . HIS A 1 89 ? -4.766 -0.492 3.037 1.00 88.69 89 HIS A N 1
ATOM 691 C CA . HIS A 1 89 ? -6.108 -0.919 3.427 1.00 88.69 89 HIS A CA 1
ATOM 692 C C . HIS A 1 89 ? -6.093 -1.737 4.724 1.00 88.69 89 HIS A C 1
ATOM 694 O O . HIS A 1 89 ? -6.887 -1.459 5.617 1.00 88.69 89 HIS A O 1
ATOM 700 N N . GLN A 1 90 ? -5.178 -2.702 4.874 1.00 86.25 90 GLN A N 1
ATOM 701 C CA . GLN A 1 90 ? -5.093 -3.532 6.083 1.00 86.25 90 GLN A CA 1
ATOM 702 C C . GLN A 1 90 ? -4.768 -2.704 7.337 1.00 86.25 90 GLN A C 1
ATOM 704 O O . GLN A 1 90 ? -5.378 -2.897 8.395 1.00 86.25 90 GLN A O 1
ATOM 709 N N . THR A 1 91 ? -3.866 -1.723 7.224 1.00 88.50 91 THR A N 1
ATOM 710 C CA . THR A 1 91 ? -3.587 -0.799 8.333 1.00 88.50 91 THR A CA 1
ATOM 711 C C . THR A 1 91 ? -4.801 0.075 8.665 1.00 88.50 91 THR A C 1
ATOM 713 O O . THR A 1 91 ? -5.168 0.184 9.832 1.00 88.50 91 THR A O 1
ATOM 716 N N . GLY A 1 92 ? -5.474 0.659 7.669 1.00 91.69 92 GLY A N 1
ATOM 717 C CA . GLY A 1 92 ? -6.656 1.497 7.909 1.00 91.69 92 GLY A CA 1
ATOM 718 C C . GLY A 1 92 ? -7.850 0.723 8.483 1.00 91.69 92 GLY A C 1
ATOM 719 O O . GLY A 1 92 ? -8.513 1.188 9.413 1.00 91.69 92 GLY A O 1
ATOM 720 N N . TRP A 1 93 ? -8.098 -0.481 7.969 1.00 91.56 93 TRP A N 1
ATOM 721 C CA . TRP A 1 93 ? -9.233 -1.319 8.355 1.00 91.56 93 TRP A CA 1
ATOM 722 C C . TRP A 1 93 ? -9.162 -1.761 9.822 1.00 91.56 93 TRP A C 1
ATOM 724 O O . TRP A 1 93 ? -10.154 -1.665 10.547 1.00 91.56 93 TRP A O 1
ATOM 734 N N . SER A 1 94 ? -7.977 -2.158 10.295 1.00 89.56 94 SER A N 1
ATOM 735 C CA . SER A 1 94 ? -7.770 -2.549 11.699 1.00 89.56 94 SER A CA 1
ATOM 736 C C . SER A 1 94 ? -8.034 -1.406 12.691 1.00 89.56 94 SER A C 1
ATOM 738 O O . SER A 1 94 ? -8.692 -1.617 13.713 1.00 89.56 94 SER A O 1
ATOM 740 N N . ILE A 1 95 ? -7.603 -0.180 12.370 1.00 95.62 95 ILE A N 1
ATOM 741 C CA . ILE A 1 95 ? -7.863 1.011 13.196 1.00 95.62 95 ILE A CA 1
ATOM 742 C C . ILE A 1 95 ? -9.365 1.321 13.237 1.00 95.62 95 ILE A C 1
ATOM 744 O O . ILE A 1 95 ? -9.913 1.581 14.309 1.00 95.62 95 ILE A O 1
ATOM 748 N N . MET A 1 96 ? -10.048 1.260 12.089 1.00 95.88 96 MET A N 1
ATOM 749 C CA . MET A 1 96 ? -11.496 1.481 12.005 1.00 95.88 96 MET A CA 1
ATOM 750 C C . MET A 1 96 ? -12.276 0.505 12.885 1.00 95.88 96 MET A C 1
ATOM 752 O O . MET A 1 96 ? -13.133 0.939 13.657 1.00 95.88 96 MET A O 1
ATOM 756 N N . ILE A 1 97 ? -11.944 -0.789 12.825 1.00 95.50 97 ILE A N 1
ATOM 757 C CA . ILE A 1 97 ? -12.570 -1.802 13.683 1.00 95.50 97 ILE A CA 1
ATOM 758 C C . ILE A 1 97 ? -12.365 -1.440 15.152 1.00 95.50 97 ILE A C 1
ATOM 760 O O . ILE A 1 97 ? -13.349 -1.363 15.882 1.00 95.50 97 ILE A O 1
ATOM 764 N N . MET A 1 98 ? -11.129 -1.145 15.571 1.00 96.00 98 MET A N 1
ATOM 765 C CA . MET A 1 98 ? -10.827 -0.783 16.960 1.00 96.00 98 MET A CA 1
ATOM 766 C C . MET A 1 98 ? -11.681 0.398 17.441 1.00 96.00 98 MET A C 1
ATOM 768 O O . MET A 1 98 ? -12.287 0.330 18.516 1.00 96.00 98 MET A O 1
ATOM 772 N N . VAL A 1 99 ? -11.755 1.475 16.653 1.00 96.88 99 VAL A N 1
ATOM 773 C CA . VAL A 1 99 ? -12.536 2.671 17.000 1.00 96.88 99 VAL A CA 1
ATOM 774 C C . VAL A 1 99 ? -14.018 2.328 17.122 1.00 96.88 99 VAL A C 1
ATOM 776 O O . VAL A 1 99 ? -14.622 2.602 18.161 1.00 96.88 99 VAL A O 1
ATOM 779 N N . CYS A 1 100 ? -14.598 1.676 16.111 1.00 96.19 100 CYS A N 1
ATOM 780 C CA . CYS A 1 100 ? -16.008 1.296 16.116 1.00 96.19 100 CYS A CA 1
ATOM 781 C C . CYS A 1 100 ? -16.349 0.385 17.303 1.00 96.19 100 CYS A C 1
ATOM 783 O O . CYS A 1 100 ? -17.321 0.645 18.013 1.00 96.19 100 CYS A O 1
ATOM 785 N N . THR A 1 101 ? -15.530 -0.637 17.577 1.00 95.12 101 THR A N 1
ATOM 786 C CA . THR A 1 101 ? -15.755 -1.543 18.712 1.00 95.12 101 THR A CA 1
ATOM 787 C C . THR A 1 101 ? -15.634 -0.826 20.050 1.00 95.12 101 THR A C 1
ATOM 789 O O . THR A 1 101 ? -16.410 -1.105 20.959 1.00 95.12 101 THR A O 1
ATOM 792 N N . THR A 1 102 ? -14.703 0.126 20.169 1.00 95.44 102 THR A N 1
ATOM 793 C CA . THR A 1 102 ? -14.513 0.898 21.405 1.00 95.44 102 THR A CA 1
ATOM 794 C C . THR A 1 102 ? -15.724 1.782 21.681 1.00 95.44 102 THR A C 1
ATOM 796 O O . THR A 1 102 ? -16.225 1.796 22.803 1.00 95.44 102 THR A O 1
ATOM 799 N N . VAL A 1 103 ? -16.238 2.475 20.661 1.00 95.00 103 VAL A N 1
ATOM 800 C CA . VAL A 1 103 ? -17.441 3.311 20.790 1.00 95.00 103 VAL A CA 1
ATOM 801 C C . VAL A 1 103 ? -18.645 2.462 21.193 1.00 95.00 103 VAL A C 1
ATOM 803 O O . VAL A 1 103 ? -19.310 2.784 22.176 1.00 95.00 103 VAL A O 1
ATOM 806 N N . VAL A 1 104 ? -18.887 1.345 20.499 1.00 95.44 104 VAL A N 1
ATOM 807 C CA . VAL A 1 104 ? -19.993 0.428 20.825 1.00 95.44 104 VAL A CA 1
ATOM 808 C C . VAL A 1 104 ? -19.865 -0.114 22.250 1.00 95.44 104 VAL A C 1
ATOM 810 O O . VAL A 1 104 ? -20.844 -0.121 22.993 1.00 95.44 104 VAL A O 1
ATOM 813 N N . TYR A 1 105 ? -18.663 -0.523 22.663 1.00 93.81 105 TYR A N 1
ATOM 814 C CA . TYR A 1 105 ? -18.416 -1.007 24.019 1.00 93.81 105 TYR A CA 1
ATOM 815 C C . TYR A 1 105 ? -18.732 0.059 25.073 1.00 93.81 105 TYR A C 1
ATOM 817 O O . TYR A 1 105 ? -19.443 -0.231 26.030 1.00 93.81 105 TYR A O 1
ATOM 825 N N . LEU A 1 106 ? -18.259 1.295 24.891 1.00 93.38 106 LEU A N 1
ATOM 826 C CA . LEU A 1 106 ? -18.508 2.383 25.840 1.00 93.38 106 LEU A CA 1
ATOM 827 C C . LEU A 1 106 ? -19.987 2.784 25.900 1.00 93.38 106 LEU A C 1
ATOM 829 O O . LEU A 1 106 ? -20.478 3.118 26.976 1.00 93.38 106 LEU A O 1
ATOM 833 N N . MET A 1 107 ? -20.707 2.718 24.777 1.00 91.88 107 MET A N 1
ATOM 834 C CA . MET A 1 107 ? -22.150 2.974 24.740 1.00 91.88 107 MET A CA 1
ATOM 835 C C . MET A 1 107 ? -22.957 1.888 25.463 1.00 91.88 107 MET A C 1
ATOM 837 O O . MET A 1 107 ? -23.922 2.215 26.150 1.00 91.88 107 MET A O 1
ATOM 841 N N . ASN A 1 108 ? -22.546 0.623 25.340 1.00 85.19 108 ASN A N 1
ATOM 842 C CA . ASN A 1 108 ? -23.194 -0.521 25.991 1.00 85.19 108 ASN A CA 1
ATOM 843 C C . ASN A 1 108 ? -22.772 -0.720 27.455 1.00 85.19 108 ASN A C 1
ATOM 845 O O . ASN A 1 108 ? -23.358 -1.547 28.142 1.00 85.19 108 ASN A O 1
ATOM 849 N N . LYS A 1 109 ? -21.763 0.015 27.940 1.00 65.62 109 LYS A N 1
ATOM 850 C CA . LYS A 1 109 ? -21.313 -0.010 29.342 1.00 65.62 109 LYS A CA 1
ATOM 851 C C . LYS A 1 109 ? -22.052 1.005 30.232 1.00 65.62 109 LYS A C 1
ATOM 853 O O . LYS A 1 109 ? -21.509 1.436 31.251 1.00 65.62 109 LYS A O 1
ATOM 858 N N . ARG A 1 110 ? -23.245 1.418 29.804 1.00 54.84 110 ARG A N 1
ATOM 859 C CA . ARG A 1 110 ? -24.238 2.121 30.624 1.00 54.84 110 ARG A CA 1
ATOM 860 C C . ARG A 1 110 ? -25.089 1.117 31.385 1.00 54.84 110 ARG A C 1
ATOM 862 O O . ARG A 1 110 ? -25.537 1.498 32.484 1.00 54.84 110 ARG A O 1
#

Radius of gyration: 26.17 Å; chains: 1; bounding box: 53×66×62 Å

Sequence (110 aa):
FGSSWLSKVRPVPLFGRLLPAMSQAEVHQHLARQSPTGLLSNFRARRSGASLPYASNAVARADVGWPWRMDWSGHDPASPVAEMHINYHQTGWSIMIMVCTTVVYLMNKR

Organism: Noctiluca scintillans (NCBI:txid2966)

Foldseek 3Di:
DDDDDPDPPDPDPPDPPPPPPQPPVNVVVVVVCVDPVNVVVVVVCVVVVHDDPDPPPLQQDWDDDDPPDDPPAPTDGSDPVSVVVRVVCVVVVVVVVVVVVVVVVVVVVD

pLDDT: mean 70.04, std 15.69, range [39.09, 96.88]

Secondary structure (DSSP, 8-state):
----S------------------HHHHHHHHHHHSHHHHHHHHHHHHTT---S--------PPP--TTS-TTSPPS-SSHHHHHHHHHHHHHHHHHHHHHHHHHHHHHT-

InterPro domains:
  IPR036257 Cytochrome C oxidase subunit II, transmembrane domain superfamily [SSF81464] (61-107)